Protein AF-A0A9W8Q1N4-F1 (afdb_monomer_lite)

Organism: Akanthomyces muscarius (NCBI:txid2231603)

Foldseek 3Di:
DDPPPPPDDPDDPVVVVVVVVVVVVVVVVVVVVVVVVVVVVLVVLLVVCVVFAFDPCQSRALVQCVVCVVVVNNVVRLVVQCVVRHQWHRNHSNDIHGPDPVVVVCLVPDPDDDDDPVVVVVVVVVVVVVVD

InterPro domains:
  IPR036396 Cytochrome P450 superfamily [SSF48264] (44-119)

pLDDT: mean 83.94, std 13.65, range [41.34, 96.12]

Sequence (132 aa):
MNVTQDAAGHGLDAGLVQQLYNHYCHLSYLSALAAVLLVGHALRRHRRLSRFRGPPLAAVSDVPHRLAMLGGECHLFYARANNKYGPIARVAPNILTTSSPAVWAHVNNTPGYKRSDWYYNAEADGARVLWS

Secondary structure (DSSP, 8-state):
----SS-S-----HHHHHHHHHHHHHHHHHHHHHHHHHHHHHHHHHHHHTTS---HHHHH-SHHHHHHHHTT-HHHHHHHHHHHH-SEEEEETTEEEE--HHHHHHHHHSTTPPPPHHHHHHHHHHHHHTT-

Radius of gyration: 28.48 Å; chains: 1; bounding box: 73×39×86 Å

Structure (mmCIF, N/CA/C/O backbone):
data_AF-A0A9W8Q1N4-F1
#
_entry.id   AF-A0A9W8Q1N4-F1
#
loop_
_atom_site.group_PDB
_atom_site.id
_atom_site.type_symbol
_atom_site.label_atom_id
_atom_site.label_alt_id
_atom_site.label_comp_id
_atom_site.label_asym_id
_atom_site.label_entity_id
_atom_site.label_seq_id
_atom_site.pdbx_PDB_ins_code
_atom_site.Cartn_x
_atom_site.Cartn_y
_atom_site.Cartn_z
_atom_site.occupancy
_atom_site.B_iso_or_equiv
_atom_site.auth_seq_id
_atom_site.auth_comp_id
_atom_site.auth_asym_id
_atom_site.auth_atom_id
_atom_site.pdbx_PDB_model_num
ATOM 1 N N . MET A 1 1 ? 55.941 11.184 -54.323 1.00 41.47 1 MET A N 1
ATOM 2 C CA . MET A 1 1 ? 55.568 12.093 -53.216 1.00 41.47 1 MET A CA 1
ATOM 3 C C . MET A 1 1 ? 54.271 11.571 -52.629 1.00 41.47 1 MET A C 1
ATOM 5 O O . MET A 1 1 ? 53.334 11.356 -53.382 1.00 41.47 1 MET A O 1
ATOM 9 N N . ASN A 1 2 ? 54.302 11.198 -51.352 1.00 41.34 2 ASN A N 1
ATOM 10 C CA . ASN A 1 2 ? 53.345 10.297 -50.706 1.00 41.34 2 ASN A CA 1
ATOM 11 C C . ASN A 1 2 ? 52.000 10.998 -50.443 1.00 41.34 2 ASN A C 1
ATOM 13 O O . ASN A 1 2 ? 51.939 11.885 -49.600 1.00 41.34 2 ASN A O 1
ATOM 17 N N . VAL A 1 3 ? 50.935 10.587 -51.139 1.00 55.19 3 VAL A N 1
ATOM 18 C CA . VAL A 1 3 ? 49.551 11.084 -50.961 1.00 55.19 3 VAL A CA 1
ATOM 19 C C . VAL A 1 3 ? 48.730 10.051 -50.181 1.00 55.19 3 VAL A C 1
ATOM 21 O O . VAL A 1 3 ? 47.689 9.589 -50.633 1.00 55.19 3 VAL A O 1
ATOM 24 N N . THR A 1 4 ? 49.230 9.600 -49.029 1.00 50.22 4 THR A N 1
ATOM 25 C CA . THR A 1 4 ? 48.503 8.617 -48.199 1.00 50.22 4 THR A CA 1
ATOM 26 C C . THR A 1 4 ? 48.615 8.861 -46.696 1.00 50.22 4 THR A C 1
ATOM 28 O O . THR A 1 4 ? 48.275 7.970 -45.923 1.00 50.22 4 THR A O 1
ATOM 31 N N . GLN A 1 5 ? 49.070 10.036 -46.247 1.00 51.81 5 GLN A N 1
ATOM 32 C CA . GLN A 1 5 ? 49.252 10.289 -44.810 1.00 51.81 5 GLN A CA 1
ATOM 33 C C . GLN A 1 5 ? 48.095 11.054 -44.140 1.00 51.81 5 GLN A C 1
ATOM 35 O O . GLN A 1 5 ? 48.062 11.140 -42.916 1.00 51.81 5 GLN A O 1
ATOM 40 N N . ASP A 1 6 ? 47.087 11.492 -44.899 1.00 45.06 6 ASP A N 1
ATOM 41 C CA . ASP A 1 6 ? 46.044 12.395 -44.378 1.00 45.06 6 ASP A CA 1
ATOM 42 C C . ASP A 1 6 ? 44.707 11.701 -44.050 1.00 45.06 6 ASP A C 1
ATOM 44 O O . ASP A 1 6 ? 43.733 12.355 -43.688 1.00 45.06 6 ASP A O 1
ATOM 48 N N . ALA A 1 7 ? 44.634 10.368 -44.153 1.00 50.78 7 ALA A N 1
ATOM 49 C CA . ALA A 1 7 ? 43.394 9.602 -43.955 1.00 50.78 7 ALA A CA 1
ATOM 50 C C . ALA A 1 7 ? 43.414 8.668 -42.728 1.00 50.78 7 ALA A C 1
ATOM 52 O O . ALA A 1 7 ? 42.550 7.802 -42.592 1.00 50.78 7 ALA A O 1
ATOM 53 N N . ALA A 1 8 ? 44.385 8.818 -41.824 1.00 47.88 8 ALA A N 1
ATOM 54 C CA . ALA A 1 8 ? 44.514 7.981 -40.634 1.00 47.88 8 ALA A CA 1
ATOM 55 C C . ALA A 1 8 ? 43.987 8.694 -39.378 1.00 47.88 8 ALA A C 1
ATOM 57 O O . ALA A 1 8 ? 44.740 9.184 -38.545 1.00 47.88 8 ALA A O 1
ATOM 58 N N . GLY A 1 9 ? 42.663 8.671 -39.228 1.00 48.47 9 GLY A N 1
ATOM 59 C CA . GLY A 1 9 ? 42.085 8.289 -37.943 1.00 48.47 9 GLY A CA 1
ATOM 60 C C . GLY A 1 9 ? 41.901 9.377 -36.888 1.00 48.47 9 GLY A C 1
ATOM 61 O O . GLY A 1 9 ? 42.400 9.240 -35.778 1.00 48.47 9 GLY A O 1
ATOM 62 N N . HIS A 1 10 ? 40.963 10.297 -37.121 1.00 51.44 10 HIS A N 1
ATOM 63 C CA . HIS A 1 10 ? 40.035 10.699 -36.049 1.00 51.44 10 HIS A CA 1
ATOM 6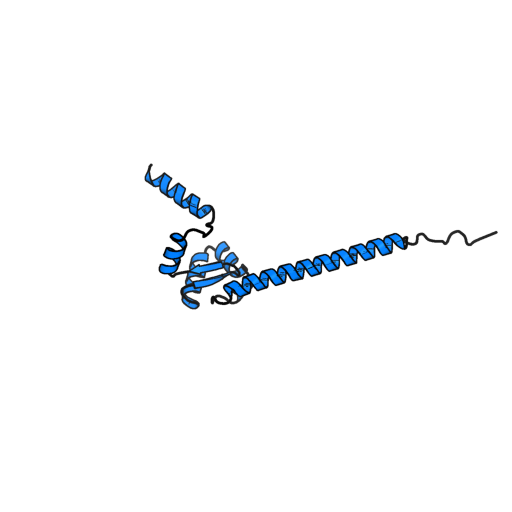4 C C . HIS A 1 10 ? 39.061 9.542 -35.727 1.00 51.44 10 HIS A C 1
ATOM 66 O O . HIS A 1 10 ? 37.843 9.696 -35.729 1.00 51.44 10 HIS A O 1
ATOM 72 N N . GLY A 1 11 ? 39.597 8.336 -35.532 1.00 58.59 11 GLY A N 1
ATOM 73 C CA . GLY A 1 11 ? 38.848 7.205 -35.015 1.00 58.59 11 GLY A CA 1
ATOM 74 C C . GLY A 1 11 ? 38.778 7.385 -33.513 1.00 58.59 11 GLY A C 1
ATOM 75 O O . GLY A 1 11 ? 39.818 7.549 -32.881 1.00 58.59 11 GLY A O 1
ATOM 76 N N . LEU A 1 12 ? 37.566 7.393 -32.961 1.00 63.69 12 LEU A N 1
ATOM 77 C CA . LEU A 1 12 ? 37.346 7.241 -31.524 1.00 63.69 12 LEU A CA 1
ATOM 78 C C . LEU A 1 12 ? 38.314 6.166 -31.016 1.00 63.69 12 LEU A C 1
ATOM 80 O O . LEU A 1 12 ? 38.326 5.051 -31.544 1.00 63.69 12 LEU A O 1
ATOM 84 N N . ASP A 1 13 ? 39.181 6.525 -30.075 1.00 79.81 13 ASP A N 1
ATOM 85 C CA . ASP A 1 13 ? 40.200 5.627 -29.568 1.00 79.81 13 ASP A CA 1
ATOM 86 C C . ASP A 1 13 ? 39.504 4.381 -29.014 1.00 79.81 13 ASP A C 1
ATOM 88 O O . ASP A 1 13 ? 38.567 4.457 -28.217 1.00 79.81 13 ASP A O 1
ATOM 92 N N . ALA A 1 14 ? 39.924 3.203 -29.477 1.00 79.38 14 ALA A N 1
ATOM 93 C CA . ALA A 1 14 ? 39.293 1.939 -29.095 1.00 79.38 14 ALA A CA 1
ATOM 94 C C . ALA A 1 14 ? 39.238 1.754 -27.561 1.00 79.38 14 ALA A C 1
ATOM 96 O O . ALA A 1 14 ? 38.354 1.069 -27.047 1.00 79.38 14 ALA A O 1
ATOM 97 N N . GLY A 1 15 ? 40.144 2.420 -26.831 1.00 83.31 15 GLY A N 1
ATOM 98 C CA . GLY A 1 15 ? 40.146 2.525 -25.375 1.00 83.31 15 GLY A CA 1
ATOM 99 C C . GLY A 1 15 ? 38.922 3.251 -24.814 1.00 83.31 15 GLY A C 1
ATOM 100 O O . GLY A 1 15 ? 38.240 2.682 -23.964 1.00 83.31 15 GLY A O 1
ATOM 101 N N . LEU A 1 16 ? 38.592 4.451 -25.300 1.00 81.81 16 LEU A N 1
ATOM 102 C CA . LEU A 1 16 ? 37.393 5.189 -24.893 1.00 81.81 16 LEU A CA 1
ATOM 103 C C . LEU A 1 16 ? 36.108 4.434 -25.240 1.00 81.81 16 LEU A C 1
ATOM 105 O O . LEU A 1 16 ? 35.197 4.371 -24.417 1.00 81.81 16 LEU A O 1
ATOM 109 N N . VAL A 1 17 ? 36.046 3.781 -26.404 1.00 85.12 17 VAL A N 1
ATOM 110 C CA . VAL A 1 17 ? 34.893 2.937 -26.773 1.00 85.12 17 VAL A CA 1
ATOM 111 C C . VAL A 1 17 ? 34.728 1.774 -25.788 1.00 85.12 17 VAL A C 1
ATOM 113 O O . VAL A 1 17 ? 33.624 1.534 -25.295 1.00 85.12 17 VAL A O 1
ATOM 116 N N . GLN A 1 18 ? 35.820 1.093 -25.433 1.00 86.69 18 GLN A N 1
ATOM 117 C CA . GLN A 1 18 ? 35.797 0.004 -24.454 1.00 86.69 18 GLN A CA 1
ATOM 118 C C . GLN A 1 18 ? 35.464 0.500 -23.037 1.00 86.69 18 GLN A C 1
ATOM 120 O O . GLN A 1 18 ? 34.713 -0.153 -22.311 1.00 86.69 18 GLN A O 1
ATOM 125 N N . GLN A 1 19 ? 35.985 1.663 -22.636 1.00 87.88 19 GLN A N 1
ATOM 126 C CA . GLN A 1 19 ? 35.675 2.289 -21.351 1.00 87.88 19 GLN A CA 1
ATOM 127 C C . GLN A 1 19 ? 34.194 2.651 -21.257 1.00 87.88 19 GLN A C 1
ATOM 129 O O . GLN A 1 19 ? 33.558 2.323 -20.254 1.00 87.88 19 GLN A O 1
ATOM 134 N N . LEU A 1 20 ? 33.627 3.271 -22.294 1.00 88.06 20 LEU A N 1
ATOM 135 C CA . LEU A 1 20 ? 32.203 3.589 -22.358 1.00 88.06 20 LEU A CA 1
ATOM 136 C C . LEU A 1 20 ? 31.359 2.313 -22.303 1.00 88.06 20 LEU A C 1
ATOM 138 O O . LEU A 1 20 ? 30.438 2.233 -21.492 1.00 88.06 20 LEU A O 1
ATOM 142 N N . TYR A 1 21 ? 31.706 1.287 -23.086 1.00 90.44 21 TYR A N 1
ATOM 143 C CA . TYR A 1 21 ? 31.012 -0.004 -23.078 1.00 90.44 21 TYR A CA 1
ATOM 144 C C . TYR A 1 21 ? 30.981 -0.644 -21.684 1.00 90.44 21 TYR A C 1
ATOM 146 O O . TYR A 1 21 ? 29.919 -1.060 -21.215 1.00 90.44 21 TYR A O 1
ATOM 154 N N . ASN A 1 22 ? 32.120 -0.663 -20.985 1.00 90.62 22 ASN A N 1
ATOM 155 C CA . ASN A 1 22 ? 32.199 -1.190 -19.625 1.00 90.62 22 ASN A CA 1
ATOM 156 C C . ASN A 1 22 ? 31.294 -0.393 -18.671 1.00 90.62 22 ASN A C 1
ATOM 158 O O . ASN A 1 22 ? 30.531 -0.994 -17.915 1.00 90.62 22 ASN A O 1
ATOM 162 N N . HIS A 1 23 ? 31.298 0.944 -18.744 1.00 90.31 23 HIS A N 1
ATOM 163 C CA . HIS A 1 23 ? 30.416 1.785 -17.924 1.00 90.31 23 HIS A CA 1
ATOM 164 C C . HIS A 1 23 ? 28.930 1.511 -18.197 1.00 90.31 23 HIS A C 1
ATOM 166 O O . HIS A 1 23 ? 28.165 1.339 -17.248 1.00 90.31 23 HIS A O 1
ATOM 172 N N . TYR A 1 24 ? 28.515 1.398 -19.463 1.00 93.31 24 TYR A N 1
ATOM 173 C CA . TYR A 1 24 ? 27.131 1.055 -19.812 1.00 93.31 24 TYR A CA 1
ATOM 174 C C . TYR A 1 24 ? 26.723 -0.325 -19.285 1.00 93.31 24 TYR A C 1
ATOM 176 O O . TYR A 1 24 ? 25.619 -0.474 -18.756 1.00 93.31 24 TYR A O 1
ATOM 18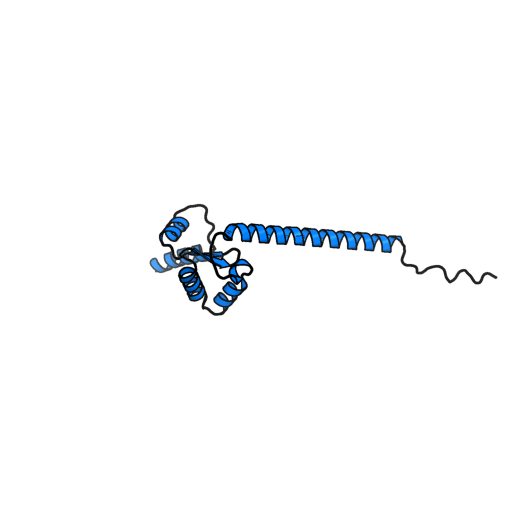4 N N . CYS A 1 25 ? 27.614 -1.316 -19.365 1.00 93.31 25 CYS A N 1
ATOM 185 C CA . CYS A 1 25 ? 27.372 -2.640 -18.794 1.00 93.31 25 CYS A CA 1
ATOM 186 C C . CYS A 1 25 ? 27.228 -2.576 -17.267 1.00 93.31 25 CYS A C 1
ATOM 188 O O . CYS A 1 25 ? 26.299 -3.152 -16.708 1.00 93.31 25 CYS A O 1
ATOM 190 N N . HIS A 1 26 ? 28.096 -1.841 -16.569 1.00 92.25 26 HIS A N 1
ATOM 191 C CA . HIS A 1 26 ? 27.978 -1.683 -15.118 1.00 92.25 26 HIS A CA 1
ATOM 192 C C . HIS A 1 26 ? 26.665 -0.997 -14.719 1.00 92.25 26 HIS A C 1
ATOM 194 O O . HIS A 1 26 ? 25.986 -1.465 -13.805 1.00 92.25 26 HIS A O 1
ATOM 200 N N . LEU A 1 27 ? 26.256 0.061 -15.425 1.00 94.94 27 LEU A N 1
ATOM 201 C CA . LEU A 1 27 ? 24.989 0.752 -15.165 1.00 94.94 27 LEU A CA 1
ATOM 202 C C . LEU A 1 27 ? 23.768 -0.152 -15.408 1.00 94.94 27 LEU A C 1
ATOM 204 O O . LEU A 1 27 ? 22.811 -0.121 -14.627 1.00 94.94 27 LEU A O 1
ATOM 208 N N . SER A 1 28 ? 23.794 -0.998 -16.442 1.00 94.31 28 SER A N 1
ATOM 209 C CA . SER A 1 28 ? 22.700 -1.940 -16.702 1.00 94.31 28 SER A CA 1
ATOM 210 C C . SER A 1 28 ? 22.617 -3.028 -15.623 1.00 94.31 28 SER A C 1
ATOM 212 O O . SER A 1 28 ? 21.526 -3.292 -15.118 1.00 94.31 28 SER A O 1
ATOM 214 N N . TYR A 1 29 ? 23.747 -3.574 -15.160 1.00 95.12 29 TYR A N 1
ATOM 215 C CA . TYR A 1 29 ? 23.763 -4.521 -14.037 1.00 95.12 29 TYR A CA 1
ATOM 216 C C . TYR A 1 29 ? 23.269 -3.895 -12.729 1.00 95.12 29 TYR A C 1
ATOM 218 O O . TYR A 1 29 ? 22.476 -4.512 -12.013 1.00 95.12 29 TYR A O 1
ATOM 226 N N . LEU A 1 30 ? 23.689 -2.664 -12.420 1.00 96.06 30 LEU A N 1
ATOM 227 C CA . LEU A 1 30 ? 23.242 -1.957 -11.218 1.00 96.06 30 LEU A CA 1
ATOM 228 C C . LEU A 1 30 ? 21.739 -1.668 -11.253 1.00 96.06 30 LEU A C 1
ATOM 230 O O . LEU A 1 30 ? 21.055 -1.868 -10.248 1.00 96.06 30 LEU A O 1
ATOM 234 N N . SER A 1 31 ? 21.204 -1.249 -12.403 1.00 95.44 31 SER A N 1
ATOM 235 C CA . SER A 1 31 ? 19.765 -1.000 -12.543 1.00 95.44 31 SER A CA 1
ATOM 236 C C . SER A 1 31 ? 18.941 -2.288 -12.440 1.00 95.44 31 SER A C 1
ATOM 238 O O . SER A 1 31 ? 17.926 -2.305 -11.740 1.00 95.44 31 SER A O 1
ATOM 240 N N . ALA A 1 32 ? 19.405 -3.392 -13.036 1.00 95.75 32 ALA A N 1
ATOM 241 C CA . ALA A 1 32 ? 18.772 -4.701 -12.895 1.00 95.75 32 ALA A CA 1
ATOM 242 C C . ALA A 1 32 ? 18.781 -5.188 -11.436 1.00 95.75 32 ALA A C 1
ATOM 244 O O . ALA A 1 32 ? 17.748 -5.619 -10.921 1.00 95.75 32 ALA A O 1
ATOM 245 N N . LEU A 1 33 ? 19.913 -5.063 -10.735 1.00 96.12 33 LEU A N 1
ATOM 246 C CA . LEU A 1 33 ? 20.016 -5.413 -9.318 1.00 96.12 33 LEU A CA 1
ATOM 247 C C . LEU A 1 33 ? 19.062 -4.570 -8.463 1.00 96.12 33 LEU A C 1
ATOM 249 O O . LEU A 1 33 ? 18.323 -5.117 -7.642 1.00 96.12 33 LE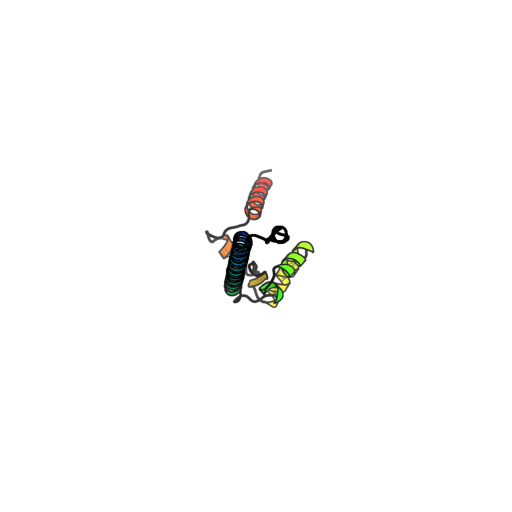U A O 1
ATOM 253 N N . ALA A 1 34 ? 19.034 -3.253 -8.675 1.00 95.88 34 ALA A N 1
ATOM 254 C CA . ALA A 1 34 ? 18.118 -2.361 -7.975 1.00 95.88 34 ALA A CA 1
ATOM 255 C C . ALA A 1 34 ? 16.652 -2.762 -8.212 1.00 95.88 34 ALA A C 1
ATOM 257 O O . ALA A 1 34 ? 15.881 -2.855 -7.256 1.00 95.88 34 ALA A O 1
ATOM 258 N N . ALA A 1 35 ? 16.275 -3.080 -9.455 1.00 95.00 35 ALA A N 1
ATOM 259 C CA . ALA A 1 35 ? 14.932 -3.549 -9.786 1.00 95.00 35 ALA A CA 1
ATOM 260 C C . ALA A 1 35 ? 14.579 -4.851 -9.048 1.00 95.00 35 ALA A C 1
ATOM 262 O O . ALA A 1 35 ? 13.518 -4.937 -8.426 1.00 95.00 35 ALA A O 1
ATOM 263 N N . VAL A 1 36 ? 15.481 -5.838 -9.034 1.00 95.69 36 VAL A N 1
ATOM 264 C CA . VAL A 1 36 ? 15.289 -7.106 -8.307 1.00 95.69 36 VAL A CA 1
ATOM 265 C C . VAL A 1 36 ? 15.106 -6.866 -6.807 1.00 95.69 36 VAL A C 1
ATOM 267 O O . VAL A 1 36 ? 14.207 -7.448 -6.195 1.00 95.69 36 VAL A O 1
ATOM 270 N N . LEU A 1 37 ? 15.907 -5.981 -6.207 1.00 94.75 37 LEU A N 1
ATOM 271 C CA . LEU A 1 37 ? 15.792 -5.638 -4.789 1.00 94.75 37 LEU A CA 1
ATOM 272 C C . LEU A 1 37 ? 14.465 -4.935 -4.476 1.00 94.75 37 LEU A C 1
ATOM 274 O O . LEU A 1 37 ? 13.801 -5.299 -3.504 1.00 94.75 37 LEU A O 1
ATOM 278 N N . LEU A 1 38 ? 14.044 -3.977 -5.305 1.00 90.56 38 LEU A N 1
ATOM 279 C CA . LEU A 1 38 ? 12.778 -3.259 -5.138 1.00 90.56 38 LEU A CA 1
ATOM 280 C C . LEU A 1 38 ? 11.572 -4.194 -5.278 1.00 90.56 38 LEU A C 1
ATOM 282 O O . LEU A 1 38 ? 10.685 -4.180 -4.420 1.00 90.56 38 LEU A O 1
ATOM 286 N N . VAL A 1 39 ? 11.564 -5.056 -6.298 1.00 90.31 39 VAL A N 1
ATOM 287 C CA . VAL A 1 39 ? 10.514 -6.064 -6.508 1.00 90.31 39 VAL A CA 1
ATOM 288 C C . VAL A 1 39 ? 10.494 -7.061 -5.354 1.00 90.31 39 VAL A C 1
ATOM 290 O O . VAL A 1 39 ? 9.442 -7.307 -4.765 1.00 90.31 39 VAL A O 1
ATOM 293 N N . GLY A 1 40 ? 11.653 -7.591 -4.957 1.00 89.38 40 GLY A N 1
ATOM 294 C CA . GLY A 1 40 ? 11.764 -8.499 -3.818 1.00 89.38 40 GLY A CA 1
ATOM 295 C C . GLY A 1 40 ? 11.252 -7.867 -2.522 1.00 89.38 40 GLY A C 1
ATOM 296 O O . GLY A 1 40 ? 10.541 -8.509 -1.744 1.00 89.38 40 GLY A O 1
ATOM 297 N N . HIS A 1 41 ? 11.549 -6.588 -2.299 1.00 85.19 41 HIS A N 1
ATOM 298 C CA . HIS A 1 41 ? 11.077 -5.851 -1.136 1.00 85.19 41 HIS A CA 1
ATOM 299 C C . HIS A 1 41 ? 9.558 -5.614 -1.171 1.00 85.19 41 HIS A C 1
ATOM 301 O O . HIS A 1 41 ? 8.877 -5.848 -0.168 1.00 85.19 41 HIS A O 1
ATOM 307 N N . ALA A 1 42 ? 9.008 -5.231 -2.326 1.00 81.44 42 ALA A N 1
ATOM 308 C CA . ALA A 1 42 ? 7.570 -5.078 -2.531 1.00 81.44 42 ALA A CA 1
ATOM 309 C C . ALA A 1 42 ? 6.815 -6.401 -2.315 1.00 81.44 42 ALA A C 1
ATOM 311 O O . ALA A 1 42 ? 5.815 -6.432 -1.597 1.00 81.44 42 ALA A O 1
ATOM 312 N N . LEU A 1 43 ? 7.335 -7.517 -2.838 1.00 83.19 43 LEU A N 1
ATOM 313 C CA . LEU A 1 43 ? 6.754 -8.848 -2.652 1.00 83.19 43 LEU A CA 1
ATOM 314 C C . LEU A 1 43 ? 6.775 -9.287 -1.186 1.00 83.19 43 LEU A C 1
ATOM 316 O O . LEU A 1 43 ? 5.774 -9.799 -0.684 1.00 83.19 43 LEU A O 1
ATOM 320 N N . ARG A 1 44 ? 7.883 -9.069 -0.463 1.00 84.06 44 ARG A N 1
ATOM 321 C CA . ARG A 1 44 ? 7.962 -9.380 0.977 1.00 84.06 44 ARG A CA 1
ATOM 322 C C . ARG A 1 44 ? 6.928 -8.591 1.781 1.00 84.06 44 ARG A C 1
ATOM 324 O O . ARG A 1 44 ? 6.255 -9.174 2.632 1.00 84.06 44 ARG A O 1
ATOM 331 N N . ARG A 1 45 ? 6.783 -7.292 1.501 1.00 78.06 45 ARG A N 1
ATOM 332 C CA . ARG A 1 45 ? 5.764 -6.426 2.120 1.00 78.06 45 ARG A CA 1
ATOM 333 C C . ARG A 1 45 ? 4.354 -6.940 1.826 1.00 78.06 45 ARG A C 1
ATOM 335 O O . ARG A 1 45 ? 3.581 -7.182 2.752 1.00 78.06 45 ARG A O 1
ATOM 342 N N . HIS A 1 46 ? 4.070 -7.225 0.557 1.00 79.69 46 HIS A N 1
ATOM 343 C CA . HIS A 1 46 ? 2.778 -7.742 0.124 1.00 79.69 46 HIS A CA 1
ATOM 344 C C . HIS A 1 46 ? 2.431 -9.073 0.802 1.00 79.69 46 HIS A C 1
ATOM 346 O O . HIS A 1 46 ? 1.326 -9.232 1.318 1.00 79.69 46 HIS A O 1
ATOM 352 N N . ARG A 1 47 ? 3.379 -10.018 0.873 1.00 81.50 47 ARG A N 1
ATOM 353 C CA . ARG A 1 47 ? 3.167 -11.326 1.514 1.00 81.50 47 ARG A CA 1
ATOM 354 C C . ARG A 1 47 ? 2.811 -11.200 2.994 1.00 81.50 47 ARG A C 1
ATOM 356 O O . ARG A 1 47 ? 1.910 -11.906 3.440 1.00 81.50 47 ARG A O 1
ATOM 363 N N . ARG A 1 48 ? 3.427 -10.275 3.741 1.00 81.88 48 ARG A N 1
ATOM 364 C CA . ARG A 1 48 ? 3.130 -10.069 5.175 1.00 81.88 48 ARG A CA 1
ATOM 365 C C . ARG A 1 48 ? 1.681 -9.649 5.437 1.00 81.88 48 ARG A C 1
ATOM 367 O O . ARG A 1 48 ? 1.092 -10.107 6.414 1.00 81.88 48 ARG A O 1
ATOM 374 N N . LEU A 1 49 ? 1.107 -8.807 4.577 1.00 82.56 49 LEU A N 1
ATOM 375 C CA . LEU A 1 49 ? -0.272 -8.321 4.718 1.00 82.56 49 LEU A CA 1
ATOM 376 C C . LEU A 1 49 ? -1.283 -9.084 3.844 1.00 82.56 49 LEU A C 1
ATOM 378 O O . LEU A 1 49 ? -2.479 -8.834 3.953 1.00 82.56 49 LEU A O 1
ATOM 382 N N . SER A 1 50 ? -0.835 -10.035 3.016 1.00 79.69 50 SER A N 1
ATOM 383 C CA . SER A 1 50 ? -1.692 -10.803 2.095 1.00 79.69 50 SER A CA 1
ATOM 384 C C . SER A 1 50 ? -2.777 -11.631 2.786 1.00 79.69 50 SER A C 1
ATOM 386 O O . SER A 1 50 ? -3.821 -11.880 2.192 1.00 79.69 50 SER A O 1
ATOM 388 N N . ARG A 1 51 ? -2.561 -12.004 4.056 1.00 85.94 51 ARG A N 1
ATOM 389 C CA . ARG A 1 51 ? -3.550 -12.712 4.883 1.00 85.94 51 ARG A CA 1
ATOM 390 C C . ARG A 1 51 ? -4.798 -11.879 5.189 1.00 85.94 51 ARG A C 1
ATOM 392 O O . ARG A 1 51 ? -5.834 -12.442 5.525 1.00 85.94 51 ARG A O 1
ATOM 399 N N . PHE A 1 52 ? -4.700 -10.553 5.099 1.00 88.56 52 PHE A N 1
ATOM 400 C CA . PHE A 1 52 ? -5.808 -9.649 5.376 1.00 88.56 52 PHE A CA 1
ATOM 401 C C . PHE A 1 52 ? -6.551 -9.312 4.086 1.00 88.56 52 PHE A C 1
ATOM 403 O O . PHE A 1 52 ? -5.960 -8.914 3.077 1.00 88.56 52 PHE A O 1
ATOM 410 N N . ARG A 1 53 ? -7.873 -9.465 4.130 1.00 88.00 53 ARG A N 1
ATOM 411 C CA . ARG A 1 53 ? -8.759 -9.144 3.010 1.00 88.00 53 ARG A CA 1
ATOM 412 C C . ARG A 1 53 ? -8.860 -7.623 2.847 1.00 88.00 53 ARG A C 1
ATOM 414 O O . ARG A 1 53 ? -8.713 -6.872 3.807 1.00 88.00 53 ARG A O 1
ATOM 421 N N . GLY A 1 54 ? -9.073 -7.152 1.623 1.00 88.94 54 GLY A N 1
ATOM 422 C CA . GLY A 1 54 ? -9.164 -5.725 1.315 1.00 88.94 54 GLY A CA 1
ATOM 423 C C . GLY A 1 54 ? -9.464 -5.480 -0.163 1.00 88.94 54 GLY A C 1
ATOM 424 O O . GLY A 1 54 ? -9.485 -6.441 -0.938 1.00 88.94 54 GLY A O 1
ATOM 425 N N . PRO A 1 55 ? -9.677 -4.219 -0.581 1.00 86.50 55 PRO A N 1
ATOM 426 C CA . PRO A 1 55 ? -9.854 -3.880 -1.985 1.00 86.50 55 PRO A CA 1
ATOM 427 C C . PRO A 1 55 ? -8.684 -4.412 -2.830 1.00 86.50 55 PRO A C 1
ATOM 429 O O . PRO A 1 55 ? -7.529 -4.292 -2.414 1.00 86.50 55 PRO A O 1
ATOM 432 N N . PRO A 1 56 ? -8.938 -4.971 -4.024 1.00 82.25 56 PRO A N 1
ATOM 433 C CA . PRO A 1 56 ? -7.886 -5.579 -4.840 1.00 82.25 56 PRO A CA 1
ATOM 434 C C . PRO A 1 56 ? -6.798 -4.566 -5.223 1.00 82.25 56 PRO A C 1
ATOM 436 O O . PRO A 1 56 ? -5.612 -4.876 -5.151 1.00 82.25 56 PRO A O 1
ATOM 439 N N . LEU A 1 57 ? -7.180 -3.318 -5.511 1.00 82.50 57 LEU A N 1
ATOM 440 C CA . LEU A 1 57 ? -6.229 -2.240 -5.803 1.00 82.50 57 LEU A CA 1
ATOM 441 C C . LEU A 1 57 ? -5.379 -1.851 -4.585 1.00 82.50 57 LEU A C 1
ATOM 443 O O . LEU A 1 57 ? -4.205 -1.534 -4.746 1.00 82.50 57 LEU A O 1
ATOM 447 N N . ALA A 1 58 ? -5.929 -1.958 -3.372 1.00 82.94 58 ALA A N 1
ATOM 448 C CA . ALA A 1 58 ? -5.209 -1.694 -2.125 1.00 82.94 58 ALA A CA 1
ATOM 449 C C . ALA A 1 58 ? -4.144 -2.758 -1.812 1.00 82.94 58 ALA A C 1
ATOM 451 O O . ALA A 1 58 ? -3.308 -2.566 -0.934 1.00 82.94 58 ALA A O 1
ATOM 452 N N . ALA A 1 59 ? -4.165 -3.895 -2.510 1.00 80.69 59 ALA A N 1
ATOM 453 C CA . ALA A 1 59 ? -3.138 -4.919 -2.395 1.00 80.69 59 ALA A CA 1
ATOM 454 C C . ALA A 1 59 ? -1.845 -4.524 -3.124 1.00 80.69 59 ALA A C 1
ATOM 456 O O . ALA A 1 59 ? -0.754 -4.905 -2.699 1.00 80.69 59 ALA A O 1
ATOM 457 N N . VAL A 1 60 ? -1.979 -3.777 -4.222 1.00 80.56 60 VAL A N 1
ATOM 458 C CA . VAL A 1 60 ? -0.886 -3.457 -5.149 1.00 80.56 60 VAL A CA 1
ATOM 459 C C . VAL A 1 60 ? -0.424 -2.012 -4.989 1.00 80.56 60 VAL A C 1
ATOM 461 O O . VAL A 1 60 ? 0.769 -1.745 -5.084 1.00 80.56 60 VAL A O 1
ATOM 464 N N . SER A 1 61 ? -1.343 -1.083 -4.714 1.00 84.81 61 SER A N 1
ATOM 465 C CA . SER A 1 61 ? -1.058 0.349 -4.727 1.00 84.81 61 SER A CA 1
ATOM 466 C C . SER A 1 61 ? -1.733 1.106 -3.583 1.00 84.81 61 SER A C 1
ATOM 468 O O . SER A 1 61 ? -2.828 0.759 -3.142 1.00 84.81 61 SER A O 1
ATOM 470 N N . ASP A 1 62 ? -1.087 2.187 -3.142 1.00 87.62 62 ASP A N 1
ATOM 471 C CA . ASP A 1 62 ? -1.649 3.167 -2.203 1.00 87.62 62 ASP A CA 1
ATOM 472 C C . ASP A 1 62 ? -2.692 4.085 -2.863 1.00 87.62 62 ASP A C 1
ATOM 474 O O . ASP A 1 62 ? -3.370 4.839 -2.169 1.00 87.62 62 ASP A O 1
ATOM 478 N N . VAL A 1 63 ? -2.803 4.080 -4.196 1.00 90.00 63 VAL A N 1
ATOM 479 C CA . VAL A 1 63 ? -3.675 4.992 -4.957 1.00 90.00 63 VAL A CA 1
ATOM 480 C C . VAL A 1 63 ? -5.102 5.096 -4.398 1.00 90.00 63 VAL A C 1
ATOM 482 O O . VAL A 1 63 ? -5.516 6.222 -4.133 1.00 90.00 63 VAL A O 1
ATOM 485 N N . PRO A 1 64 ? -5.857 4.004 -4.146 1.00 88.38 64 PRO A N 1
ATOM 486 C CA . PRO A 1 64 ? -7.220 4.133 -3.619 1.00 88.38 64 PRO A CA 1
ATOM 487 C C . PRO A 1 64 ? -7.267 4.846 -2.260 1.00 88.38 64 PRO A C 1
ATOM 489 O O . PRO A 1 64 ? -8.166 5.645 -2.013 1.00 88.38 64 PRO A O 1
ATOM 492 N N . HIS A 1 65 ? -6.274 4.605 -1.403 1.00 91.19 65 HIS A N 1
ATOM 493 C CA . HIS A 1 65 ? -6.156 5.266 -0.108 1.00 91.19 65 HIS A CA 1
ATOM 494 C C . HIS A 1 65 ? -5.812 6.753 -0.255 1.00 91.19 65 HIS A C 1
ATOM 496 O O . HIS A 1 65 ? -6.436 7.591 0.389 1.00 91.19 65 HIS A O 1
ATOM 502 N N . ARG A 1 66 ? -4.867 7.100 -1.139 1.00 90.81 66 ARG A N 1
ATOM 503 C CA . ARG A 1 66 ? -4.483 8.496 -1.407 1.00 90.81 66 ARG A CA 1
ATOM 504 C C . ARG A 1 66 ? -5.632 9.294 -2.009 1.00 90.81 66 ARG A C 1
ATOM 506 O O . ARG A 1 66 ? -5.863 10.416 -1.581 1.00 90.81 66 ARG A O 1
ATOM 513 N N . LEU A 1 67 ? -6.375 8.711 -2.948 1.00 91.56 67 LEU A N 1
ATOM 514 C CA . LEU A 1 67 ? -7.557 9.346 -3.531 1.00 91.56 67 LEU A CA 1
ATOM 515 C C . LEU A 1 67 ? -8.637 9.595 -2.474 1.00 91.56 67 LEU A C 1
ATOM 517 O O . LEU A 1 67 ? -9.174 10.694 -2.407 1.00 91.56 67 LEU A O 1
ATOM 521 N N . ALA A 1 68 ? -8.910 8.615 -1.606 1.00 91.81 68 ALA A N 1
ATOM 522 C CA . ALA A 1 68 ? -9.855 8.800 -0.506 1.00 91.81 68 ALA A CA 1
ATOM 523 C C . ALA A 1 68 ? -9.384 9.871 0.492 1.00 91.81 68 ALA A C 1
ATOM 525 O O . ALA A 1 68 ? -10.201 10.627 1.006 1.00 91.81 68 ALA A O 1
ATOM 526 N N . MET A 1 69 ? -8.076 9.960 0.747 1.00 91.00 69 MET A N 1
ATOM 527 C CA . MET A 1 69 ? -7.498 10.988 1.613 1.00 91.00 69 MET A CA 1
ATOM 528 C C . MET A 1 69 ? -7.606 12.389 1.001 1.00 91.00 69 MET A C 1
ATOM 530 O O . MET A 1 69 ? -8.043 13.308 1.684 1.00 91.00 69 MET A O 1
ATOM 534 N N . LEU A 1 70 ? -7.275 12.543 -0.284 1.00 93.44 70 LEU A N 1
ATOM 535 C CA . LEU A 1 70 ? -7.388 13.817 -1.002 1.00 93.44 70 LEU A CA 1
ATOM 536 C C . LEU A 1 70 ? -8.843 14.271 -1.167 1.00 93.44 70 LEU A C 1
ATOM 538 O O . LEU A 1 70 ? -9.107 15.467 -1.177 1.00 93.44 70 LEU A O 1
ATOM 542 N N . GLY A 1 71 ? -9.781 13.329 -1.272 1.00 91.75 71 GLY A N 1
ATOM 543 C CA . GLY A 1 71 ? -11.209 13.627 -1.341 1.00 91.75 71 GLY A CA 1
ATOM 544 C C . GLY A 1 71 ? -11.873 13.926 0.007 1.00 91.75 71 GLY A C 1
ATOM 545 O O . GLY A 1 71 ? -13.057 14.223 0.010 1.00 91.75 71 GLY A O 1
ATOM 546 N N . GLY A 1 72 ? -11.174 13.802 1.144 1.00 91.75 72 GLY A N 1
ATOM 547 C CA . GLY A 1 72 ? -11.774 13.945 2.486 1.00 91.75 72 GLY A CA 1
ATOM 548 C C . GLY A 1 72 ? -12.612 12.740 2.952 1.00 91.75 72 GLY A C 1
ATOM 549 O O . GLY A 1 72 ? -13.051 12.670 4.098 1.00 91.75 72 GLY A O 1
ATOM 550 N N . GLU A 1 73 ? -12.755 11.724 2.104 1.00 91.69 73 GLU A N 1
ATOM 551 C CA . GLU A 1 73 ? -13.620 10.556 2.304 1.00 91.69 73 GLU A CA 1
ATOM 552 C C . GLU A 1 73 ? -12.874 9.340 2.882 1.00 91.69 73 GLU A C 1
ATOM 554 O O . GLU A 1 73 ? -13.293 8.184 2.733 1.00 91.69 73 GLU A O 1
ATOM 559 N N . CYS A 1 74 ? -11.729 9.567 3.535 1.00 91.00 74 CYS A N 1
ATOM 560 C CA . CYS A 1 74 ? -10.883 8.496 4.064 1.00 91.00 74 CYS A CA 1
ATOM 561 C C . CYS A 1 74 ? -11.612 7.652 5.122 1.00 91.00 74 CYS A C 1
ATOM 563 O O . CYS A 1 74 ? -11.530 6.424 5.107 1.00 91.00 74 CYS A O 1
ATOM 565 N N . HIS A 1 75 ? -12.401 8.298 5.979 1.00 90.12 75 HIS A N 1
ATOM 566 C CA . HIS A 1 75 ? -13.188 7.653 7.022 1.00 90.12 75 HIS A CA 1
ATOM 567 C C . HIS A 1 75 ? -14.271 6.726 6.432 1.00 90.12 75 HIS A C 1
ATOM 569 O O . HIS A 1 75 ? -14.383 5.573 6.857 1.00 90.12 75 HIS A O 1
ATOM 575 N N . LEU A 1 76 ? -14.989 7.157 5.383 1.00 94.69 76 LEU A N 1
ATOM 576 C CA . LEU A 1 76 ? -15.949 6.306 4.666 1.00 94.69 76 LEU A CA 1
ATOM 577 C C . LEU A 1 76 ? -15.261 5.162 3.920 1.00 94.69 76 LEU A C 1
ATOM 579 O O . LEU A 1 76 ? -15.792 4.053 3.833 1.00 94.69 76 LEU A O 1
ATOM 583 N N . PHE A 1 77 ? -14.079 5.406 3.354 1.00 93.62 77 PHE A N 1
ATOM 584 C CA . PHE A 1 77 ? -13.291 4.360 2.710 1.00 93.62 77 PHE A CA 1
ATOM 585 C C . PHE A 1 77 ? -12.903 3.250 3.699 1.00 93.62 77 PHE A C 1
ATOM 587 O O . PHE A 1 77 ? -13.103 2.073 3.391 1.00 93.62 77 PHE A O 1
ATOM 594 N N . TYR A 1 78 ? -12.441 3.602 4.902 1.00 93.75 78 TYR A N 1
ATOM 595 C CA . TYR A 1 78 ? -12.122 2.625 5.948 1.00 93.75 78 TYR A CA 1
ATOM 596 C C . TYR A 1 78 ? -13.363 1.892 6.454 1.00 93.75 78 TYR A C 1
ATOM 598 O O . TYR A 1 78 ? -13.337 0.667 6.563 1.00 93.75 78 TYR A O 1
ATOM 606 N N . ALA A 1 79 ? -14.460 2.615 6.701 1.00 93.81 79 ALA A N 1
ATOM 607 C CA . ALA A 1 79 ? -15.719 2.019 7.143 1.00 93.81 79 ALA A CA 1
ATOM 608 C C . ALA A 1 79 ? -16.238 0.992 6.125 1.00 93.81 79 ALA A C 1
ATOM 610 O O . ALA A 1 79 ? -16.534 -0.146 6.484 1.00 93.81 79 ALA A O 1
ATOM 611 N N . ARG A 1 80 ? -16.254 1.340 4.830 1.00 94.50 80 ARG A N 1
ATOM 612 C CA . ARG A 1 80 ? -16.640 0.413 3.752 1.00 94.50 80 ARG A CA 1
ATOM 613 C C . ARG A 1 80 ? -15.714 -0.796 3.664 1.00 94.50 80 ARG A C 1
ATOM 615 O O . ARG A 1 80 ? -16.190 -1.906 3.432 1.00 94.50 80 ARG A O 1
ATOM 622 N N . ALA A 1 81 ? -14.408 -0.601 3.841 1.00 93.56 81 ALA A N 1
ATOM 623 C CA . ALA A 1 81 ? -13.449 -1.698 3.830 1.00 93.56 81 ALA A CA 1
ATOM 624 C C . ALA A 1 81 ? -13.696 -2.672 4.995 1.00 93.56 81 ALA A C 1
ATOM 626 O O . ALA A 1 81 ? -13.801 -3.874 4.753 1.00 93.56 81 ALA A O 1
ATOM 627 N N . ASN A 1 82 ? -13.866 -2.167 6.219 1.00 94.44 82 ASN A N 1
ATOM 628 C CA . ASN A 1 82 ? -14.126 -3.004 7.392 1.00 94.44 82 ASN A CA 1
ATOM 629 C C . ASN A 1 82 ? -15.482 -3.720 7.299 1.00 94.44 82 ASN A C 1
ATOM 631 O O . ASN A 1 82 ? -15.567 -4.922 7.542 1.00 94.44 82 ASN A O 1
ATOM 635 N N . ASN A 1 83 ? -16.527 -3.025 6.839 1.00 94.31 83 ASN A N 1
ATOM 636 C CA . ASN A 1 83 ? -17.853 -3.622 6.654 1.00 94.31 83 ASN A CA 1
ATOM 637 C C . ASN A 1 83 ? -17.846 -4.756 5.617 1.00 94.31 83 ASN A C 1
ATOM 639 O O . ASN A 1 83 ? -18.573 -5.733 5.767 1.00 94.31 83 ASN A O 1
ATOM 643 N N . LYS A 1 84 ? -17.027 -4.644 4.562 1.00 94.75 84 LYS A N 1
ATOM 644 C CA . LYS A 1 84 ? -16.984 -5.628 3.471 1.00 94.75 84 LYS A CA 1
ATOM 645 C C . LYS A 1 84 ? -16.022 -6.789 3.722 1.00 94.75 84 LYS A C 1
ATOM 647 O O . LYS A 1 84 ? -16.310 -7.916 3.327 1.00 94.75 84 LYS A O 1
ATOM 652 N N . TYR A 1 85 ? -14.853 -6.519 4.300 1.00 93.19 85 TYR A N 1
ATOM 653 C CA . TYR A 1 85 ? -13.757 -7.490 4.389 1.00 93.19 85 TYR A CA 1
ATOM 654 C C . TYR A 1 85 ? -13.524 -8.031 5.804 1.00 93.19 85 TYR A C 1
ATOM 656 O O . TYR A 1 85 ? -12.773 -8.998 5.956 1.00 93.19 85 TYR A O 1
ATOM 664 N N . GLY A 1 86 ? -14.200 -7.464 6.806 1.00 92.50 86 GLY A N 1
ATOM 665 C CA . GLY A 1 86 ? -14.118 -7.859 8.206 1.00 92.50 86 GLY A CA 1
ATOM 666 C C . GLY A 1 86 ? -13.435 -6.805 9.083 1.00 92.50 86 GLY A C 1
ATOM 667 O O . GLY A 1 86 ? -12.954 -5.789 8.587 1.00 92.50 86 GLY A O 1
ATOM 668 N N . PRO A 1 87 ? -13.343 -7.056 10.400 1.00 93.12 87 PRO A N 1
ATOM 669 C CA . PRO A 1 87 ? -12.915 -6.062 11.385 1.00 93.12 87 PRO A CA 1
ATOM 670 C C . PRO A 1 87 ? -11.457 -5.610 11.250 1.00 93.12 87 PRO A C 1
ATOM 672 O O . PRO A 1 87 ? -11.069 -4.648 11.902 1.00 93.12 87 PRO A O 1
ATOM 675 N N . ILE A 1 88 ? -10.649 -6.304 10.445 1.00 94.12 88 ILE A N 1
ATOM 676 C CA . ILE A 1 88 ? -9.310 -5.876 10.043 1.00 94.12 88 ILE A CA 1
ATOM 677 C C . ILE A 1 88 ? -9.248 -5.974 8.522 1.00 94.12 88 ILE A C 1
ATOM 679 O O . ILE A 1 88 ? -9.244 -7.080 7.971 1.00 94.12 88 ILE A O 1
ATOM 683 N N . ALA A 1 89 ? -9.173 -4.829 7.851 1.00 93.50 89 ALA A N 1
ATOM 684 C CA . ALA A 1 89 ? -9.132 -4.753 6.399 1.00 93.50 89 ALA A CA 1
ATOM 685 C C . ALA A 1 89 ? -7.856 -4.065 5.905 1.00 93.50 89 ALA A C 1
ATOM 687 O O . ALA A 1 89 ? -7.364 -3.097 6.487 1.00 93.50 89 ALA A O 1
ATOM 688 N N . ARG A 1 90 ? -7.319 -4.548 4.785 1.00 93.00 90 ARG A N 1
ATOM 689 C CA . ARG A 1 90 ? -6.194 -3.908 4.096 1.00 93.00 90 ARG A CA 1
ATOM 690 C C . ARG A 1 90 ? -6.689 -2.744 3.249 1.00 93.00 90 ARG A C 1
ATOM 692 O O . ARG A 1 90 ? -7.556 -2.940 2.405 1.00 93.00 90 ARG A O 1
ATOM 699 N N . VAL A 1 91 ? -6.105 -1.563 3.436 1.00 92.25 91 VAL A N 1
ATOM 700 C CA . VAL A 1 91 ? -6.474 -0.324 2.717 1.00 92.25 91 VAL A CA 1
ATOM 701 C C . VAL A 1 91 ? -5.344 0.231 1.854 1.00 92.25 91 VAL A C 1
ATOM 703 O O . VAL A 1 91 ? -5.617 0.986 0.925 1.00 92.25 91 VAL A O 1
ATOM 706 N N . ALA A 1 92 ? -4.109 -0.212 2.092 1.00 89.69 92 ALA A N 1
ATOM 707 C CA . ALA A 1 92 ? -2.961 -0.017 1.210 1.00 89.69 92 ALA A CA 1
ATOM 708 C C . ALA A 1 92 ? -1.953 -1.178 1.393 1.00 89.69 92 ALA A C 1
ATOM 710 O O . ALA A 1 92 ? -2.065 -1.917 2.378 1.00 89.69 92 ALA A O 1
ATOM 711 N N . PRO A 1 93 ? -0.935 -1.347 0.525 1.00 86.50 93 PRO A N 1
ATOM 712 C CA . PRO A 1 93 ? 0.038 -2.439 0.614 1.00 86.50 93 PRO A CA 1
ATOM 713 C C . PRO A 1 93 ? 0.736 -2.576 1.972 1.00 86.50 93 PRO A C 1
ATOM 715 O O . PRO A 1 93 ? 1.113 -3.686 2.341 1.00 86.50 93 PRO A O 1
ATOM 718 N N . ASN A 1 94 ? 0.878 -1.473 2.718 1.00 88.12 94 ASN A N 1
ATOM 719 C CA . ASN A 1 94 ? 1.493 -1.436 4.050 1.00 88.12 94 ASN A CA 1
ATOM 720 C C . ASN A 1 94 ? 0.563 -0.875 5.140 1.00 88.12 94 ASN A C 1
ATOM 722 O O . ASN A 1 94 ? 1.040 -0.547 6.223 1.00 88.12 94 ASN A O 1
ATOM 726 N N . ILE A 1 95 ? -0.739 -0.729 4.866 1.00 89.69 95 ILE A N 1
ATOM 727 C CA . ILE A 1 95 ? -1.687 -0.092 5.791 1.00 89.69 95 ILE A CA 1
ATOM 728 C C . ILE A 1 95 ? -2.901 -0.996 5.994 1.00 89.69 95 ILE A C 1
ATOM 730 O O . ILE A 1 95 ? -3.587 -1.389 5.042 1.00 89.69 95 ILE A O 1
ATOM 734 N N . LEU A 1 96 ? -3.175 -1.291 7.263 1.00 92.06 96 LEU A N 1
ATOM 735 C CA . LEU A 1 96 ? -4.389 -1.954 7.722 1.00 92.06 96 LEU A CA 1
ATOM 736 C C . LEU A 1 96 ? -5.246 -0.950 8.487 1.00 92.06 96 LEU A C 1
ATOM 738 O O . LEU A 1 96 ? -4.728 -0.095 9.201 1.00 92.06 96 LEU A O 1
ATOM 742 N N . THR A 1 97 ? -6.554 -1.095 8.361 1.00 93.00 97 THR A N 1
ATOM 743 C CA . THR A 1 97 ? -7.529 -0.452 9.236 1.00 93.00 97 THR A CA 1
ATOM 744 C C . THR A 1 97 ? -8.173 -1.518 10.117 1.00 93.00 97 THR A C 1
ATOM 746 O O . THR A 1 97 ? -8.262 -2.683 9.724 1.00 93.00 97 THR A O 1
ATOM 749 N N . THR A 1 98 ? -8.577 -1.129 11.325 1.00 94.19 98 THR A N 1
ATOM 750 C CA . THR A 1 98 ? -9.260 -2.009 12.275 1.00 94.19 98 THR A CA 1
ATOM 751 C C . THR A 1 98 ? -10.475 -1.312 12.873 1.00 94.19 98 THR A C 1
ATOM 753 O O . THR A 1 98 ? -10.391 -0.157 13.292 1.00 94.19 98 THR A O 1
ATOM 756 N N . SER A 1 99 ? -11.597 -2.028 12.929 1.00 94.19 99 SER A N 1
ATOM 757 C CA . SER A 1 99 ? -12.804 -1.645 13.669 1.00 94.19 99 SER A CA 1
ATOM 758 C C . SER A 1 99 ? -12.993 -2.462 14.951 1.00 94.19 99 SER A C 1
ATOM 760 O O . SER A 1 99 ? -13.992 -2.287 15.640 1.00 94.19 99 SER A O 1
ATOM 762 N N . SER A 1 100 ? -12.061 -3.368 15.278 1.00 94.38 100 SER A N 1
ATOM 763 C CA . SER A 1 100 ? -12.139 -4.193 16.489 1.00 94.38 100 SER A CA 1
ATOM 764 C C . SER A 1 100 ? -11.700 -3.401 17.727 1.00 94.38 100 SER A C 1
ATOM 766 O O . SER A 1 100 ? -10.529 -3.001 17.790 1.00 94.38 100 SER A O 1
ATOM 768 N N . PRO A 1 101 ? -12.570 -3.240 18.745 1.00 93.62 101 PRO A N 1
ATOM 769 C CA . PRO A 1 101 ? -12.204 -2.577 19.997 1.00 93.62 101 PRO A CA 1
ATOM 770 C C . PRO A 1 101 ? -11.070 -3.299 20.733 1.00 93.62 101 PRO A C 1
ATOM 772 O O . PRO A 1 101 ? -10.188 -2.659 21.297 1.00 93.62 101 PRO A O 1
ATOM 775 N N . ALA A 1 102 ? -11.046 -4.635 20.675 1.00 94.19 102 ALA A N 1
ATOM 776 C CA . ALA A 1 102 ? -10.017 -5.444 21.325 1.00 94.19 102 ALA A CA 1
ATOM 777 C C . ALA A 1 102 ? -8.624 -5.205 20.720 1.00 94.19 102 ALA A C 1
ATOM 779 O O . ALA A 1 102 ? -7.641 -5.079 21.446 1.00 94.19 102 ALA A O 1
ATOM 780 N N . VAL A 1 103 ? -8.539 -5.096 19.389 1.00 93.19 103 VAL A N 1
ATOM 781 C CA . VAL A 1 103 ? -7.275 -4.793 18.695 1.00 93.19 103 VAL A CA 1
ATOM 782 C C . VAL A 1 103 ? -6.818 -3.375 19.019 1.00 93.19 103 VAL A C 1
ATOM 784 O O . VAL A 1 103 ? -5.639 -3.163 19.287 1.00 93.19 103 VAL A O 1
ATOM 787 N N . TRP A 1 104 ? -7.750 -2.419 19.035 1.00 91.75 104 TRP A N 1
ATOM 788 C CA . TRP A 1 104 ? -7.476 -1.037 19.424 1.00 91.75 104 TRP A CA 1
ATOM 789 C C . TRP A 1 104 ? -6.893 -0.942 20.837 1.00 91.75 104 TRP A C 1
ATOM 791 O O . TRP A 1 104 ? -5.826 -0.358 21.027 1.00 91.75 104 TRP A O 1
ATOM 801 N N . ALA A 1 105 ? -7.545 -1.577 21.814 1.00 93.44 105 ALA A N 1
ATOM 802 C CA . ALA A 1 105 ? -7.070 -1.620 23.193 1.00 93.44 105 ALA A CA 1
ATOM 803 C C . ALA A 1 105 ? -5.689 -2.284 23.299 1.00 93.44 105 ALA A C 1
ATOM 805 O O . ALA A 1 105 ? -4.796 -1.765 23.967 1.00 93.44 105 ALA A O 1
ATOM 806 N N . HIS A 1 106 ? -5.483 -3.399 22.594 1.00 93.94 106 HIS A N 1
ATOM 807 C CA . HIS A 1 106 ? -4.205 -4.102 22.595 1.00 93.94 106 HIS A CA 1
ATOM 808 C C . HIS A 1 106 ? -3.059 -3.242 22.040 1.00 93.94 106 HIS A C 1
ATOM 810 O O . HIS A 1 106 ? -2.017 -3.136 22.683 1.00 93.94 106 HIS A O 1
ATOM 816 N N . VAL A 1 107 ? -3.239 -2.598 20.881 1.00 91.69 107 VAL A N 1
ATOM 817 C CA . VAL A 1 107 ? -2.202 -1.752 20.257 1.00 91.69 107 VAL A CA 1
ATOM 818 C C . VAL A 1 107 ? -1.883 -0.522 21.112 1.00 91.69 107 VAL A C 1
ATOM 820 O O . VAL A 1 107 ? -0.730 -0.092 21.171 1.00 91.69 107 VAL A O 1
ATOM 823 N N . ASN A 1 108 ? -2.875 0.036 21.807 1.00 89.19 108 ASN A N 1
ATOM 824 C CA . ASN A 1 108 ? -2.659 1.197 22.666 1.00 89.19 108 ASN A CA 1
ATOM 825 C C . ASN A 1 108 ? -1.967 0.847 23.988 1.00 89.19 108 ASN A C 1
ATOM 827 O O . ASN A 1 108 ? -1.082 1.588 24.411 1.00 89.19 108 ASN A O 1
ATOM 831 N N . ASN A 1 109 ? -2.284 -0.304 24.581 1.00 91.75 109 ASN A N 1
ATOM 832 C CA . ASN A 1 109 ? -1.740 -0.704 25.882 1.00 91.75 109 ASN A CA 1
ATOM 833 C C . ASN A 1 109 ? -0.424 -1.495 25.796 1.00 91.75 109 ASN A C 1
ATOM 835 O O . ASN A 1 109 ? 0.235 -1.697 26.812 1.00 91.75 109 ASN A O 1
ATOM 839 N N . THR A 1 110 ? -0.029 -1.957 24.606 1.00 93.12 110 THR A N 1
ATOM 840 C CA . THR A 1 110 ? 1.194 -2.754 24.430 1.00 93.12 110 THR A CA 1
ATOM 841 C C . THR A 1 110 ? 2.382 -1.861 24.051 1.00 93.12 110 THR A C 1
ATOM 843 O O . THR A 1 110 ? 2.318 -1.160 23.035 1.00 93.12 110 THR A O 1
ATOM 846 N N . PRO A 1 111 ? 3.494 -1.882 24.810 1.00 88.44 111 PRO A N 1
ATOM 847 C CA . PRO A 1 111 ? 4.706 -1.158 24.438 1.00 88.44 111 PRO A CA 1
ATOM 848 C C . PRO A 1 111 ? 5.364 -1.776 23.191 1.00 88.44 111 PRO A C 1
ATOM 850 O O . PRO A 1 111 ? 5.267 -2.976 22.950 1.00 88.44 111 PRO A O 1
ATOM 853 N N . GLY A 1 112 ? 6.058 -0.957 22.395 1.00 89.00 112 GLY A N 1
ATOM 854 C CA . GLY A 1 112 ? 6.803 -1.408 21.206 1.00 89.00 112 GLY A CA 1
ATOM 855 C C . GLY A 1 112 ? 6.170 -1.055 19.855 1.00 89.00 112 GLY A C 1
ATOM 856 O O . GLY A 1 112 ? 6.825 -1.199 18.822 1.00 89.00 112 GLY A O 1
ATOM 857 N N . TYR A 1 113 ? 4.944 -0.524 19.831 1.00 88.25 113 TYR A N 1
ATOM 858 C CA . TYR A 1 113 ? 4.366 0.052 18.615 1.00 88.25 113 TYR A CA 1
ATOM 859 C C . TYR A 1 113 ? 4.821 1.501 18.423 1.00 88.25 113 TYR A C 1
ATOM 861 O O . TYR A 1 113 ? 4.557 2.365 19.260 1.00 88.25 113 TYR A O 1
ATOM 869 N N . LYS A 1 114 ? 5.485 1.780 17.293 1.00 88.81 114 LYS A N 1
ATOM 870 C CA . LYS A 1 114 ? 5.813 3.152 16.894 1.00 88.81 114 LYS A CA 1
ATOM 871 C C . LYS A 1 114 ? 4.534 3.878 16.482 1.00 88.81 114 LYS A C 1
ATOM 873 O O . LYS A 1 114 ? 3.826 3.423 15.584 1.00 88.81 114 LYS A O 1
ATOM 878 N N . ARG A 1 115 ? 4.281 5.023 17.111 1.00 88.62 115 ARG A N 1
ATOM 879 C CA . ARG A 1 115 ? 3.200 5.946 16.754 1.00 88.62 115 ARG A CA 1
ATOM 880 C C . ARG A 1 115 ? 3.768 7.111 15.951 1.00 88.62 115 ARG A C 1
ATOM 882 O O . ARG A 1 115 ? 4.959 7.403 16.021 1.00 88.62 115 ARG A O 1
ATOM 889 N N . SER A 1 116 ? 2.929 7.717 15.128 1.00 86.12 116 SER A N 1
ATOM 890 C CA . SER A 1 116 ? 3.260 8.927 14.376 1.00 86.12 116 SER A CA 1
ATOM 891 C C . SER A 1 116 ? 3.244 10.153 15.283 1.00 86.12 116 SER A C 1
ATOM 893 O O . SER A 1 116 ? 2.445 10.209 16.212 1.00 86.12 116 SER A O 1
ATOM 895 N N . ASP A 1 117 ? 4.058 11.157 14.966 1.00 88.25 117 ASP A N 1
ATOM 896 C CA . ASP A 1 117 ? 4.257 12.341 15.815 1.00 88.25 117 ASP A CA 1
ATOM 897 C C . ASP A 1 117 ? 2.953 13.090 16.128 1.00 88.25 117 ASP A C 1
ATOM 899 O O . ASP A 1 117 ? 2.755 13.545 17.252 1.00 88.25 117 ASP A O 1
ATOM 903 N N . TRP A 1 118 ? 2.008 13.131 15.177 1.00 82.06 118 TRP A N 1
ATOM 904 C CA . TRP A 1 118 ? 0.693 13.746 15.398 1.00 82.06 118 TRP A CA 1
ATOM 905 C C . TRP A 1 118 ? -0.058 13.147 16.595 1.00 82.06 118 TRP A C 1
ATOM 907 O O . TRP A 1 118 ? -0.809 13.863 17.249 1.00 82.06 118 TRP A O 1
ATOM 917 N N . TYR A 1 119 ? 0.151 11.860 16.898 1.00 82.62 119 TYR A N 1
ATOM 918 C CA . TYR A 1 119 ? -0.510 11.176 18.009 1.00 82.62 119 TYR A CA 1
ATOM 919 C C . TYR A 1 119 ? -0.082 11.782 19.350 1.00 82.62 119 TYR A C 1
ATOM 921 O O . TYR A 1 119 ? -0.922 12.054 20.201 1.00 82.62 119 TYR A O 1
ATOM 929 N N . TYR A 1 120 ? 1.217 12.050 19.504 1.00 82.81 120 TYR A N 1
ATOM 930 C CA . TYR A 1 120 ? 1.770 12.668 20.709 1.00 82.81 120 TYR A CA 1
ATOM 931 C C . TYR A 1 120 ? 1.433 14.159 20.796 1.00 82.81 120 TYR A C 1
ATOM 933 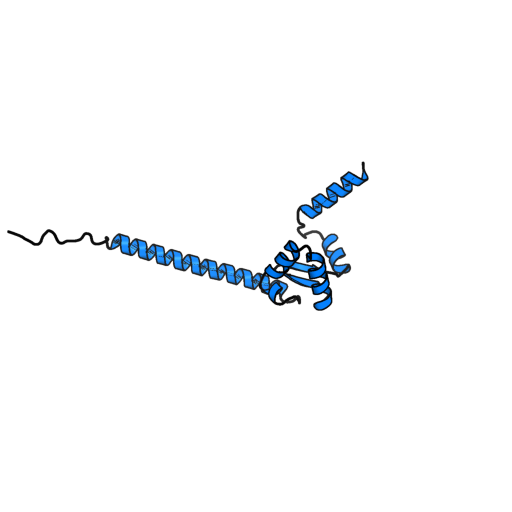O O . TYR A 1 120 ? 1.170 14.664 21.882 1.00 82.81 120 TYR A O 1
ATOM 941 N N . ASN A 1 121 ? 1.378 14.856 19.657 1.00 83.19 121 ASN A N 1
ATOM 942 C CA . ASN A 1 121 ? 0.992 16.268 19.629 1.00 83.19 121 ASN A CA 1
ATOM 943 C C . ASN A 1 121 ? -0.474 16.469 20.045 1.00 83.19 121 ASN A C 1
ATOM 945 O O . ASN A 1 121 ? -0.766 17.381 20.808 1.00 83.19 121 ASN A O 1
ATOM 949 N N . ALA A 1 122 ? -1.384 15.595 19.602 1.00 77.19 122 ALA A N 1
ATOM 950 C CA . ALA A 1 122 ? -2.792 15.652 19.997 1.00 77.19 122 ALA A CA 1
ATOM 951 C C . ALA A 1 122 ? -2.994 15.383 21.500 1.00 77.19 122 ALA A C 1
ATOM 953 O O . ALA A 1 122 ? -3.833 16.015 22.138 1.00 77.19 122 ALA A O 1
ATOM 954 N N . GLU A 1 123 ? -2.212 14.466 22.074 1.00 72.81 123 GLU A N 1
ATOM 955 C CA . GLU A 1 123 ? -2.214 14.191 23.515 1.00 72.81 123 GLU A CA 1
ATOM 956 C C . GLU A 1 123 ? -1.681 15.388 24.320 1.00 72.81 123 GLU A C 1
ATOM 958 O O . GLU A 1 123 ? -2.292 15.796 25.310 1.00 72.81 123 GLU A O 1
ATOM 963 N N . ALA A 1 124 ? -0.587 16.000 23.858 1.00 75.25 124 ALA A N 1
ATOM 964 C CA . ALA A 1 124 ? -0.002 17.181 24.485 1.00 75.25 124 ALA A CA 1
ATOM 965 C C . ALA A 1 124 ? -0.934 18.405 24.425 1.00 75.25 124 ALA A C 1
ATOM 967 O O . ALA A 1 124 ? -1.073 19.114 25.423 1.00 75.25 124 ALA A O 1
ATOM 968 N N . ASP A 1 125 ? -1.609 18.636 23.295 1.00 71.31 125 ASP A N 1
ATOM 969 C CA . ASP A 1 125 ? -2.592 19.717 23.153 1.00 71.31 125 ASP A CA 1
ATOM 970 C C . ASP A 1 125 ? -3.831 19.477 24.026 1.00 71.31 125 ASP A C 1
ATOM 972 O O . ASP A 1 125 ? -4.307 20.403 24.682 1.00 71.31 125 ASP A O 1
ATOM 976 N N . GLY A 1 126 ? -4.318 18.235 24.112 1.00 68.38 126 GLY A N 1
ATOM 977 C CA . GLY A 1 126 ? -5.419 17.873 25.008 1.00 68.38 126 GLY A CA 1
ATOM 978 C C . GLY A 1 126 ? -5.085 18.129 26.479 1.00 68.38 126 GLY A C 1
ATOM 979 O O . GLY A 1 126 ? -5.907 18.674 27.213 1.00 68.38 126 GLY A O 1
ATOM 980 N N . ALA A 1 127 ? -3.854 17.820 26.900 1.00 67.50 127 ALA A N 1
ATOM 981 C CA . ALA A 1 127 ? -3.378 18.183 28.229 1.00 67.50 127 ALA A CA 1
ATOM 982 C C . ALA A 1 127 ? -3.336 19.708 28.405 1.00 67.50 127 ALA A C 1
ATOM 984 O O . ALA A 1 127 ? -3.737 20.206 29.446 1.00 67.50 127 ALA A O 1
ATOM 985 N N . ARG A 1 128 ? -2.919 20.467 27.388 1.00 64.25 128 ARG A N 1
ATOM 986 C CA . ARG A 1 128 ? -2.821 21.933 27.460 1.00 64.25 128 ARG A CA 1
ATOM 987 C C . AR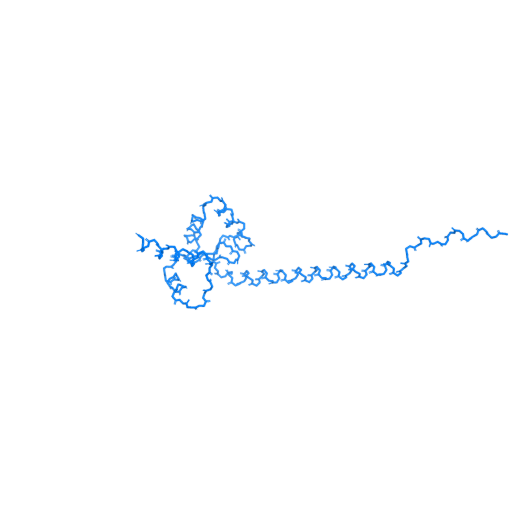G A 1 128 ? -4.177 22.636 27.605 1.00 64.25 128 ARG A C 1
ATOM 989 O O . ARG A 1 128 ? -4.243 23.650 28.289 1.00 64.25 128 ARG A O 1
ATOM 996 N N . VAL A 1 129 ? -5.233 22.101 26.991 1.00 62.56 129 VAL A N 1
ATOM 997 C CA . VAL A 1 129 ? -6.601 22.659 27.033 1.00 62.56 129 VAL A CA 1
ATOM 998 C C . VAL A 1 129 ? -7.318 22.372 28.360 1.00 62.56 129 VAL A C 1
ATOM 1000 O O . VAL A 1 129 ? -8.179 23.139 28.768 1.00 62.56 129 VAL A O 1
ATOM 1003 N N . LEU A 1 130 ? -6.966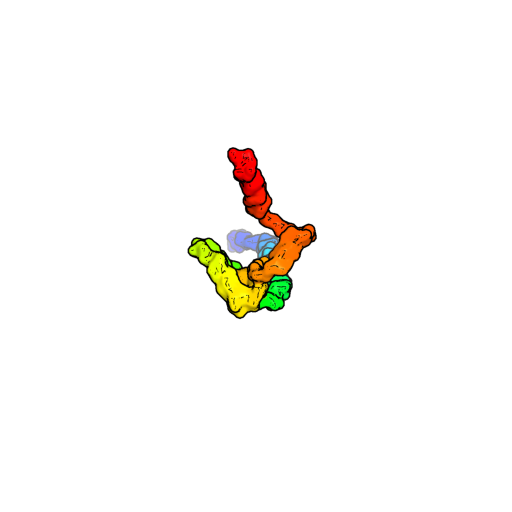 21.294 29.066 1.00 57.72 130 LEU A N 1
ATOM 1004 C CA . LEU A 1 130 ? -7.617 20.919 30.332 1.00 57.72 130 LEU A CA 1
ATOM 1005 C C . LEU A 1 130 ? -7.111 21.702 31.561 1.00 57.72 130 LEU A C 1
ATOM 1007 O O . LEU A 1 130 ? -7.685 21.562 32.639 1.00 57.72 130 LEU A O 1
ATOM 1011 N N . TRP A 1 131 ? -6.071 22.529 31.407 1.00 52.56 131 TRP A N 1
ATOM 1012 C CA . TRP A 1 131 ? -5.496 23.363 32.476 1.00 52.56 131 TRP A CA 1
ATOM 1013 C C . TRP A 1 131 ? -5.511 24.872 32.152 1.00 52.56 131 TRP A C 1
ATOM 1015 O O . TRP A 1 131 ? -4.741 25.624 32.752 1.00 52.56 131 TRP A O 1
ATOM 1025 N N . SER A 1 132 ? -6.361 25.314 31.213 1.00 47.16 132 SER A N 1
ATOM 1026 C CA . SER A 1 132 ? -6.638 26.732 30.906 1.00 47.16 132 SER A CA 1
ATOM 1027 C C . SER A 1 132 ? -8.088 27.083 31.202 1.00 47.16 132 SER A C 1
ATOM 1029 O O . SER A 1 132 ? -8.323 28.154 31.797 1.00 47.16 132 SER A O 1
#